Protein AF-A0AAV6KAS0-F1 (afdb_monomer)

Solvent-accessible surface area (backbone atoms only — not comparable to full-atom values): 7104 Å² total; per-residue (Å²): 132,76,44,41,46,82,80,74,47,65,52,85,56,58,92,61,38,32,58,81,85,60,94,90,60,89,50,58,36,58,52,71,58,77,39,61,82,63,63,74,45,60,88,82,52,76,79,79,73,79,79,74,78,82,70,83,77,73,86,49,77,93,64,51,54,45,53,79,81,54,74,19,65,51,30,47,66,42,71,76,47,71,86,36,52,31,27,51,46,40,93,78,32,40,29,50,94,74,36,52,71,31,37,16,43,43,76,79,34,58,65,81,130

Nearest PDB structures (foldseek):
  1dx5-assembly2_J  TM=6.677E-01  e=2.786E-01  Homo sapiens
  3gis-assembly2_Y  TM=6.491E-01  e=1.018E+00  Homo sapiens
  8ivd-assembly1_A  TM=5.836E-01  e=1.158E+00  Homo sapiens
  8cn9-assembly1_D  TM=6.091E-01  e=2.869E+00  Homo sapiens

Structure (mmCIF, N/CA/C/O backbone):
data_AF-A0AAV6KAS0-F1
#
_entry.id   AF-A0AAV6KAS0-F1
#
loop_
_atom_site.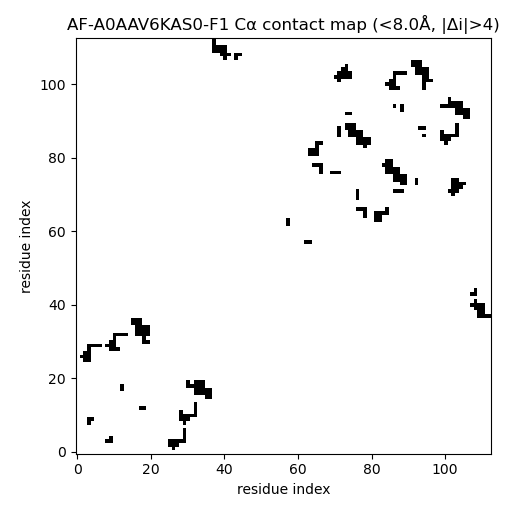group_PDB
_atom_site.id
_atom_site.type_symbol
_atom_site.label_atom_id
_atom_site.label_alt_id
_atom_site.label_comp_id
_atom_site.label_asym_id
_atom_site.label_entity_id
_atom_site.label_seq_id
_atom_site.pdbx_PDB_ins_code
_atom_site.Cartn_x
_atom_site.Cartn_y
_atom_site.Cartn_z
_atom_site.occupancy
_atom_site.B_iso_o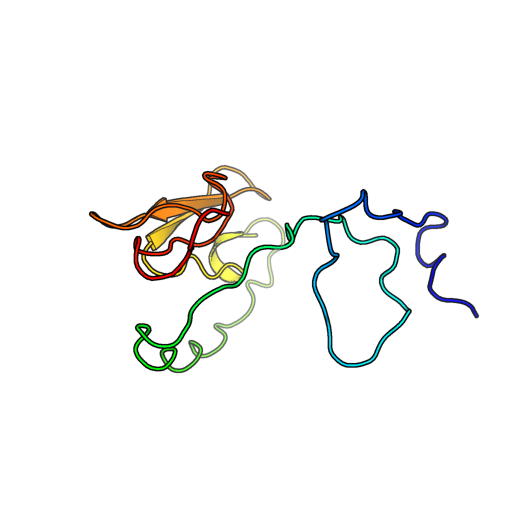r_equiv
_atom_site.auth_seq_id
_atom_site.auth_comp_id
_atom_site.auth_asym_id
_atom_site.auth_atom_id
_atom_site.pdbx_PDB_model_num
ATOM 1 N N . MET A 1 1 ? 11.703 9.262 -28.347 1.00 41.38 1 MET A N 1
ATOM 2 C CA . MET A 1 1 ? 11.960 7.909 -27.821 1.00 41.38 1 MET A CA 1
ATOM 3 C C . MET A 1 1 ? 10.718 7.544 -27.036 1.00 41.38 1 MET A C 1
ATOM 5 O O . MET A 1 1 ? 10.441 8.231 -26.065 1.00 41.38 1 MET A O 1
ATOM 9 N N . ASP A 1 2 ? 9.927 6.596 -27.539 1.00 45.78 2 ASP A N 1
ATOM 10 C CA . ASP A 1 2 ? 8.672 6.154 -26.922 1.00 45.78 2 ASP A CA 1
ATOM 11 C C . ASP A 1 2 ? 8.956 5.371 -25.635 1.00 45.78 2 ASP A C 1
ATOM 13 O O . ASP A 1 2 ? 9.606 4.324 -25.646 1.00 45.78 2 ASP A O 1
ATOM 17 N N . SER A 1 3 ? 8.495 5.907 -24.507 1.00 52.34 3 SER A N 1
ATOM 18 C CA . SER A 1 3 ? 8.837 5.431 -23.160 1.00 52.34 3 SER A CA 1
ATOM 19 C C . SER A 1 3 ? 8.077 4.174 -22.720 1.00 52.34 3 SER A C 1
ATOM 21 O O . SER A 1 3 ? 8.382 3.633 -21.660 1.00 52.34 3 SER A O 1
ATOM 23 N N . GLY A 1 4 ? 7.156 3.643 -23.537 1.00 49.75 4 GLY A N 1
ATOM 24 C CA . GLY A 1 4 ? 6.550 2.319 -23.311 1.00 49.75 4 GLY A CA 1
ATOM 25 C C . GLY A 1 4 ? 7.582 1.178 -23.303 1.00 49.75 4 GLY A C 1
ATOM 26 O O . GLY A 1 4 ? 7.310 0.085 -22.823 1.00 49.75 4 GLY A O 1
ATOM 27 N N . SER A 1 5 ? 8.803 1.457 -23.774 1.00 53.16 5 SER A N 1
ATOM 28 C CA . SER A 1 5 ? 9.916 0.518 -23.890 1.00 53.16 5 SER A CA 1
ATOM 29 C C . SER A 1 5 ? 11.118 0.886 -23.003 1.00 53.16 5 SER A C 1
ATOM 31 O O . SER A 1 5 ? 12.247 0.535 -23.351 1.00 53.16 5 SER A O 1
ATOM 33 N N . LEU A 1 6 ? 10.940 1.554 -21.851 1.00 60.06 6 LEU A N 1
ATOM 34 C CA . LEU A 1 6 ? 12.081 1.774 -20.937 1.00 60.06 6 LEU A CA 1
ATOM 35 C C . LEU A 1 6 ? 12.742 0.439 -20.520 1.00 60.06 6 LEU A C 1
ATOM 37 O O . LEU A 1 6 ? 13.954 0.373 -20.335 1.00 60.06 6 LEU A O 1
ATOM 41 N N . PHE A 1 7 ? 11.943 -0.634 -20.461 1.00 66.12 7 PHE A N 1
ATOM 42 C CA . PHE A 1 7 ? 12.384 -2.004 -20.176 1.00 66.12 7 PHE A CA 1
ATOM 43 C C . PHE A 1 7 ? 12.104 -3.003 -21.314 1.00 66.12 7 PHE A C 1
ATOM 45 O O . PHE A 1 7 ? 12.270 -4.205 -21.126 1.00 66.12 7 PHE A O 1
ATOM 52 N N . GLY A 1 8 ? 11.679 -2.533 -22.494 1.00 76.31 8 GLY A N 1
ATOM 53 C CA . GLY A 1 8 ? 11.375 -3.398 -23.645 1.00 76.31 8 GLY A CA 1
ATOM 54 C C . GLY A 1 8 ? 10.069 -4.197 -23.549 1.00 76.31 8 GLY A C 1
ATOM 55 O O . GLY A 1 8 ? 9.840 -5.069 -24.383 1.00 76.31 8 GLY A O 1
ATOM 56 N N . PHE A 1 9 ? 9.222 -3.920 -22.555 1.00 78.69 9 PHE A N 1
ATOM 57 C CA . PHE A 1 9 ? 7.902 -4.528 -22.403 1.00 78.69 9 PHE A CA 1
ATOM 58 C C . PHE A 1 9 ? 6.894 -3.520 -21.843 1.00 78.69 9 PHE A C 1
ATOM 60 O O . PHE A 1 9 ? 7.260 -2.627 -21.076 1.00 78.69 9 PHE A O 1
ATOM 67 N N . SER A 1 10 ? 5.623 -3.723 -22.180 1.00 81.81 10 SER A N 1
ATOM 68 C CA . SER A 1 10 ? 4.471 -3.046 -21.590 1.00 81.81 10 SER A CA 1
ATOM 69 C C . SER A 1 10 ? 3.508 -4.081 -20.995 1.00 81.81 10 SER A C 1
ATOM 71 O O . SER A 1 10 ? 3.533 -5.258 -21.359 1.00 81.81 10 SER A O 1
ATOM 73 N N . CYS A 1 11 ? 2.679 -3.671 -20.036 1.00 82.69 11 CYS A N 1
ATOM 74 C CA . CYS A 1 11 ? 1.576 -4.475 -19.518 1.00 82.69 11 CYS A CA 1
ATOM 75 C C . CYS A 1 11 ? 0.242 -3.844 -19.925 1.00 82.69 11 CYS A C 1
ATOM 77 O O . CYS A 1 11 ? -0.031 -2.678 -19.616 1.00 82.69 11 CYS A O 1
ATOM 79 N N . GLU A 1 12 ? -0.603 -4.639 -20.570 1.00 86.88 12 GLU A N 1
ATOM 80 C CA . GLU A 1 12 ? -1.985 -4.290 -20.886 1.00 86.88 12 GLU A CA 1
ATOM 81 C C . GLU A 1 12 ? -2.883 -4.639 -19.690 1.00 86.88 12 GLU A C 1
ATOM 83 O O . GLU A 1 12 ? -2.709 -5.684 -19.064 1.00 86.88 12 GLU A O 1
ATOM 88 N N . CYS A 1 13 ? -3.808 -3.746 -19.325 1.00 85.44 13 CYS A N 1
ATOM 89 C CA . CYS A 1 13 ? -4.710 -3.993 -18.200 1.00 85.44 13 CYS A CA 1
ATOM 90 C C . CYS A 1 13 ? -5.941 -4.777 -18.648 1.00 85.44 13 CYS A C 1
ATOM 92 O O . CYS A 1 13 ? -6.633 -4.364 -19.580 1.00 85.44 13 CYS A O 1
ATOM 94 N N . ASP A 1 14 ? -6.255 -5.849 -17.920 1.00 86.56 14 ASP A N 1
ATOM 95 C CA . ASP A 1 14 ? -7.517 -6.569 -18.069 1.00 86.56 14 ASP A CA 1
ATOM 96 C C . ASP A 1 14 ? -8.718 -5.653 -17.806 1.00 86.56 14 ASP A C 1
ATOM 98 O O . ASP A 1 14 ? -8.642 -4.660 -17.072 1.00 86.56 14 ASP A O 1
ATOM 102 N N . ASN A 1 15 ? -9.869 -6.009 -18.382 1.00 85.62 15 ASN A N 1
ATOM 103 C CA . ASN A 1 15 ? -11.087 -5.227 -18.216 1.00 85.62 15 ASN A CA 1
ATOM 104 C C . ASN A 1 15 ? -11.438 -5.055 -16.727 1.00 85.62 15 ASN A C 1
ATOM 106 O O . ASN A 1 15 ? -11.506 -6.021 -15.968 1.00 85.62 15 ASN A O 1
ATOM 110 N N . GLY A 1 16 ? -11.686 -3.812 -16.318 1.00 80.94 16 GLY A N 1
ATOM 111 C CA . GLY A 1 16 ? -11.949 -3.472 -14.922 1.00 80.94 16 GLY A CA 1
ATOM 112 C C . GLY A 1 16 ? -10.699 -3.299 -14.052 1.00 80.94 16 GLY A C 1
ATOM 113 O O . GLY A 1 16 ? -10.858 -3.035 -12.864 1.00 80.94 16 GLY A O 1
ATOM 114 N N . TRP A 1 17 ? -9.487 -3.373 -14.607 1.00 83.31 17 TRP A N 1
ATOM 115 C CA . TRP A 1 17 ? -8.240 -3.039 -13.916 1.00 83.31 17 TRP A CA 1
ATOM 116 C C . TRP A 1 17 ? -7.583 -1.799 -14.514 1.00 83.31 17 TRP A C 1
ATOM 118 O O . TRP A 1 17 ? -7.701 -1.495 -15.699 1.00 83.31 17 TRP A O 1
ATOM 128 N N . LYS A 1 18 ? -6.888 -1.053 -13.663 1.00 79.25 18 LYS A N 1
ATOM 129 C CA . LYS A 1 18 ? -6.186 0.182 -13.992 1.00 79.25 18 LYS A CA 1
ATOM 130 C C . LYS A 1 18 ? -4.776 0.128 -13.416 1.00 79.25 18 LYS A C 1
ATOM 132 O O . LYS A 1 18 ? -4.509 -0.509 -12.393 1.00 79.25 18 LYS A O 1
ATOM 137 N N . ARG A 1 19 ? -3.868 0.827 -14.084 1.00 80.50 19 ARG A N 1
ATOM 138 C CA . ARG A 1 19 ? -2.520 1.113 -13.592 1.00 80.50 19 ARG A CA 1
ATOM 139 C C . ARG A 1 19 ? -2.562 2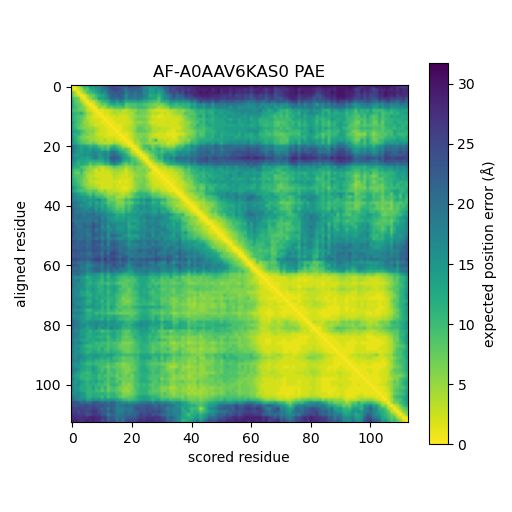.330 -12.664 1.00 80.50 19 ARG A C 1
ATOM 141 O O . ARG A 1 19 ? -3.450 3.169 -12.797 1.00 80.50 19 ARG A O 1
ATOM 148 N N . THR A 1 20 ? -1.621 2.421 -11.725 1.00 73.12 20 THR A N 1
ATOM 149 C CA . THR A 1 20 ? -1.477 3.582 -10.833 1.00 73.12 20 THR A CA 1
ATOM 150 C C . THR A 1 20 ? -1.337 4.874 -11.644 1.00 73.12 20 THR A C 1
ATOM 152 O O . THR A 1 20 ? -0.366 4.984 -12.397 1.00 73.12 20 THR A O 1
ATOM 155 N N . PRO A 1 21 ? -2.277 5.832 -11.528 1.00 64.31 21 PRO A N 1
ATOM 156 C CA . PRO A 1 21 ? -2.156 7.100 -12.226 1.00 64.31 21 PRO A CA 1
ATOM 157 C C . PRO A 1 21 ? -1.038 7.920 -11.578 1.00 64.31 21 PRO A C 1
ATOM 159 O O . PRO A 1 21 ? -1.053 8.155 -10.372 1.00 64.31 21 PRO A O 1
ATOM 162 N N . PHE A 1 22 ? -0.080 8.351 -12.390 1.00 58.72 22 PHE A N 1
ATOM 163 C CA . PHE A 1 22 ? 0.785 9.486 -12.086 1.00 58.72 22 PHE A CA 1
ATOM 164 C C . PHE A 1 22 ? 0.345 10.639 -12.982 1.00 58.72 22 PHE A C 1
ATOM 166 O O . PHE A 1 22 ? -0.115 10.396 -14.102 1.00 58.72 22 PHE A O 1
ATOM 173 N N . ASP A 1 23 ? 0.431 11.870 -12.480 1.00 49.75 23 ASP A N 1
ATOM 174 C CA . ASP A 1 23 ? 0.001 13.044 -13.232 1.00 49.75 23 ASP A CA 1
ATOM 175 C C . ASP A 1 23 ? 0.680 13.074 -14.609 1.00 49.75 23 ASP A C 1
ATOM 177 O O . ASP A 1 23 ? 1.894 13.201 -14.732 1.00 49.75 23 ASP A O 1
ATOM 181 N N . ASN A 1 24 ? -0.157 12.982 -15.643 1.00 50.75 24 ASN A N 1
ATOM 182 C CA . ASN A 1 24 ? 0.127 13.409 -17.006 1.00 50.75 24 ASN A CA 1
ATOM 183 C C . ASN A 1 24 ? 1.218 12.673 -17.809 1.00 50.75 24 ASN A C 1
ATOM 185 O O . ASN A 1 24 ? 1.806 13.301 -18.686 1.00 50.75 24 ASN A O 1
ATOM 189 N N . GLU A 1 25 ? 1.467 11.369 -17.617 1.00 53.62 25 GLU A N 1
ATOM 190 C CA . GLU A 1 25 ? 2.466 10.674 -18.453 1.00 53.62 25 GLU A CA 1
ATOM 191 C C . GLU 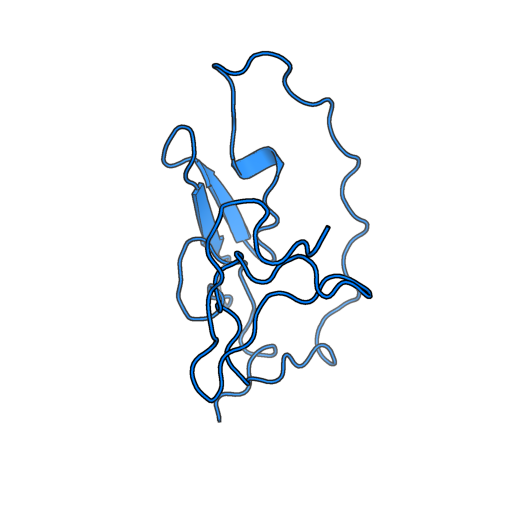A 1 25 ? 2.061 9.280 -18.967 1.00 53.62 25 GLU A C 1
ATOM 193 O O . GLU A 1 25 ? 1.929 8.311 -18.222 1.00 53.62 25 GLU A O 1
ATOM 198 N N . THR A 1 26 ? 1.994 9.163 -20.298 1.00 55.78 26 THR A N 1
ATOM 199 C CA . THR A 1 26 ? 1.906 7.933 -21.113 1.00 55.78 26 THR A CA 1
ATOM 200 C C . THR A 1 26 ? 3.162 7.044 -21.034 1.00 55.78 26 THR A C 1
ATOM 202 O O . THR A 1 26 ? 3.334 6.131 -21.831 1.00 55.78 26 THR A O 1
ATOM 205 N N . ASN A 1 27 ? 4.076 7.303 -20.093 1.00 63.53 27 ASN A N 1
ATOM 206 C CA . ASN A 1 27 ? 5.433 6.748 -20.083 1.00 63.53 27 ASN A CA 1
ATOM 207 C C . ASN A 1 27 ? 5.635 5.551 -19.135 1.00 63.53 27 ASN A C 1
ATOM 209 O O . ASN A 1 27 ? 6.745 5.036 -19.025 1.00 63.53 27 ASN A O 1
ATOM 213 N N . PHE A 1 28 ? 4.586 5.095 -18.444 1.00 73.44 28 PHE A N 1
ATOM 214 C CA . PHE A 1 28 ? 4.685 4.072 -17.393 1.00 73.44 28 PHE A CA 1
ATOM 215 C C . PHE A 1 28 ? 3.941 2.775 -17.716 1.00 73.44 28 PHE A C 1
ATOM 217 O O . PHE A 1 28 ? 3.560 2.024 -16.817 1.00 73.44 28 PHE A O 1
ATOM 224 N N . GLU A 1 29 ? 3.763 2.473 -19.002 1.00 79.56 29 GLU A N 1
ATOM 225 C CA . GLU A 1 29 ? 3.076 1.267 -19.478 1.00 79.56 29 GLU A CA 1
ATOM 226 C C . GLU A 1 29 ? 3.740 -0.049 -19.048 1.00 79.56 29 GLU A C 1
ATOM 228 O O . GLU A 1 29 ? 3.176 -1.102 -19.288 1.00 79.56 29 GLU A O 1
ATOM 233 N N . PHE A 1 30 ? 4.893 -0.037 -18.380 1.00 80.81 30 PHE A N 1
ATOM 234 C CA . PHE A 1 30 ? 5.527 -1.228 -17.803 1.00 80.81 30 PHE A CA 1
ATOM 235 C C . PHE A 1 30 ? 5.073 -1.548 -16.361 1.00 80.81 30 PHE A C 1
ATOM 237 O O . PHE A 1 30 ? 5.372 -2.628 -15.857 1.00 80.81 30 PHE A O 1
ATOM 244 N N . LEU A 1 31 ? 4.388 -0.635 -15.651 1.00 81.31 31 LEU A N 1
ATOM 245 C CA . LEU A 1 31 ? 3.958 -0.878 -14.255 1.00 81.31 31 LEU A CA 1
ATOM 246 C C . LEU A 1 31 ? 2.855 -1.954 -14.185 1.00 81.31 31 LEU A C 1
ATOM 248 O O . LEU A 1 31 ? 2.151 -2.135 -15.152 1.00 81.31 31 LEU A O 1
ATOM 252 N N . PRO A 1 32 ? 2.594 -2.670 -13.094 1.00 82.94 32 PRO A N 1
ATOM 253 C CA . PRO A 1 32 ? 1.486 -3.632 -13.073 1.00 82.94 32 PRO A CA 1
ATOM 254 C C . PRO A 1 32 ? 0.096 -2.956 -12.979 1.00 82.94 32 PRO A C 1
ATOM 256 O O . PRO A 1 32 ? -0.052 -1.861 -12.430 1.00 82.94 32 PRO A O 1
ATOM 259 N N . CYS A 1 33 ? -0.947 -3.628 -13.477 1.00 84.50 33 CYS A N 1
ATOM 260 C CA . CYS A 1 33 ? -2.347 -3.196 -13.366 1.00 84.50 33 CYS A CA 1
ATOM 261 C C . CYS A 1 33 ? -2.966 -3.718 -12.064 1.00 84.50 33 CYS A C 1
ATOM 263 O O . CYS A 1 33 ? -3.473 -4.833 -12.012 1.00 84.50 33 CYS A O 1
ATOM 265 N N . ILE A 1 34 ? -2.885 -2.924 -10.996 1.00 79.31 34 ILE A N 1
ATOM 266 C CA . ILE A 1 34 ? -3.230 -3.357 -9.628 1.00 79.31 34 ILE A CA 1
ATOM 267 C C . ILE A 1 34 ? -4.428 -2.623 -9.017 1.00 79.31 34 ILE A C 1
ATOM 269 O O . ILE A 1 34 ? -4.807 -2.912 -7.884 1.00 79.31 34 ILE A O 1
ATOM 273 N N . ILE A 1 35 ? -5.024 -1.666 -9.735 1.00 77.38 35 ILE A N 1
ATOM 274 C CA . ILE A 1 35 ? -6.174 -0.898 -9.250 1.00 77.38 35 ILE A CA 1
ATOM 275 C C . ILE A 1 35 ? -7.446 -1.467 -9.884 1.00 77.38 35 ILE A C 1
ATOM 277 O O . ILE A 1 35 ? -7.670 -1.234 -11.071 1.00 77.38 35 ILE A O 1
ATOM 281 N N . PRO A 1 36 ? -8.309 -2.183 -9.148 1.00 74.88 36 PRO A N 1
ATOM 282 C CA . PRO A 1 36 ? -9.597 -2.590 -9.687 1.00 74.88 36 PRO A CA 1
ATOM 283 C C . PRO A 1 36 ? -10.503 -1.368 -9.867 1.00 74.88 36 PRO A C 1
ATOM 285 O O . PRO A 1 36 ? -10.305 -0.319 -9.250 1.00 74.88 36 PRO A O 1
ATOM 288 N N . ASN A 1 37 ? -11.533 -1.492 -10.698 1.00 71.88 37 ASN A N 1
ATOM 289 C CA . ASN A 1 37 ? -12.505 -0.437 -10.974 1.00 71.88 37 ASN A CA 1
ATOM 290 C C . ASN A 1 37 ? -13.503 -0.270 -9.810 1.00 71.88 37 ASN A C 1
ATOM 292 O O . ASN A 1 37 ? -14.712 -0.392 -9.984 1.00 71.88 37 ASN A O 1
ATOM 296 N N . CYS A 1 38 ? -12.981 -0.024 -8.609 1.00 66.00 38 CYS A N 1
ATOM 297 C CA . CYS A 1 38 ? -13.734 0.339 -7.418 1.00 66.00 38 CYS A CA 1
ATOM 298 C C . CYS A 1 38 ? -13.607 1.842 -7.149 1.00 66.00 38 CYS A C 1
ATOM 300 O O . CYS A 1 38 ? -12.581 2.461 -7.443 1.00 66.00 38 CYS A O 1
ATOM 302 N N . SER A 1 39 ? -14.633 2.434 -6.544 1.00 62.81 39 SER A N 1
ATOM 303 C CA . SER A 1 39 ? -14.576 3.815 -6.067 1.00 62.81 39 SER A CA 1
ATOM 304 C C . SER A 1 39 ? -14.130 3.840 -4.608 1.00 62.81 39 SER A C 1
ATOM 306 O O . SER A 1 39 ? -14.782 3.257 -3.741 1.00 62.81 39 SER A O 1
ATOM 308 N N . LEU A 1 40 ? -13.026 4.536 -4.334 1.00 65.56 40 LEU A N 1
ATOM 309 C CA . LEU A 1 40 ? -12.639 4.873 -2.969 1.00 65.56 40 LEU A CA 1
ATOM 310 C C . LEU A 1 40 ? -13.478 6.067 -2.518 1.00 65.56 40 LEU A C 1
ATOM 312 O O . LEU A 1 40 ? -13.413 7.147 -3.109 1.00 65.56 40 LEU A O 1
ATOM 316 N N . ASN A 1 41 ? -14.302 5.859 -1.494 1.00 63.03 41 ASN A N 1
ATOM 317 C CA . ASN A 1 41 ? -15.093 6.931 -0.911 1.00 63.03 41 ASN A CA 1
ATOM 318 C C . ASN A 1 41 ? -14.276 7.608 0.196 1.00 63.03 41 ASN A C 1
ATOM 320 O O . ASN A 1 41 ? -14.116 7.071 1.291 1.00 63.03 41 ASN A O 1
ATOM 324 N N . TYR A 1 42 ? -13.759 8.798 -0.106 1.00 65.69 42 TYR A N 1
ATOM 325 C CA . TYR A 1 42 ? -13.003 9.611 0.846 1.00 65.69 42 TYR A CA 1
ATOM 326 C C . TYR A 1 42 ? -13.893 10.523 1.705 1.00 65.69 42 TYR A C 1
ATOM 328 O O . TYR A 1 42 ? -13.383 11.193 2.595 1.00 65.69 42 TYR A O 1
ATOM 336 N N . SER A 1 43 ? -15.213 10.559 1.487 1.00 65.25 43 SER A N 1
ATOM 337 C CA . SER A 1 43 ? -16.137 11.478 2.175 1.00 65.25 43 SER A CA 1
ATOM 338 C C . SER A 1 43 ? -16.245 11.238 3.680 1.00 65.25 43 SER A C 1
ATOM 340 O O . SER A 1 43 ? -16.653 12.131 4.413 1.00 65.25 43 SER A O 1
ATOM 342 N N . CYS A 1 44 ? -15.889 10.043 4.143 1.00 64.81 44 CYS A N 1
ATOM 343 C CA . CYS A 1 44 ? -15.831 9.711 5.563 1.00 64.81 44 CYS A CA 1
ATOM 344 C C . CYS A 1 44 ? -14.404 9.585 6.102 1.00 64.81 44 CYS A C 1
ATOM 346 O O . CYS A 1 44 ? -14.213 9.124 7.227 1.00 64.81 44 CYS A O 1
ATOM 348 N N . MET A 1 45 ? -13.402 9.985 5.314 1.00 63.41 45 MET A N 1
ATOM 349 C CA . MET A 1 45 ? -12.034 10.089 5.793 1.00 63.41 45 MET A CA 1
ATOM 350 C C . MET A 1 45 ? -11.807 11.476 6.392 1.00 63.41 45 MET A C 1
ATOM 352 O O . MET A 1 45 ? -12.115 12.478 5.742 1.00 63.41 45 MET A O 1
ATOM 356 N N . PRO A 1 46 ? -11.222 11.567 7.598 1.00 65.50 46 PRO A N 1
ATOM 357 C CA . PRO A 1 46 ? -10.594 12.812 8.001 1.00 65.50 46 PRO A CA 1
ATOM 358 C C . PRO A 1 46 ? -9.515 13.179 6.973 1.00 65.50 46 PRO A C 1
ATOM 360 O O . PRO A 1 46 ? -8.978 12.312 6.276 1.00 65.50 46 PRO A O 1
ATOM 363 N N . ALA A 1 47 ? -9.209 14.472 6.866 1.00 67.31 47 ALA A N 1
ATOM 364 C CA . ALA A 1 47 ? -8.130 14.934 6.002 1.00 67.31 47 ALA A CA 1
ATOM 365 C C . ALA A 1 47 ? -6.854 14.124 6.276 1.00 67.31 47 ALA A C 1
ATOM 367 O O . ALA A 1 47 ? -6.555 13.808 7.433 1.00 67.31 47 ALA A O 1
ATOM 368 N N . ALA A 1 48 ? -6.129 13.775 5.209 1.00 65.12 48 ALA A N 1
ATOM 369 C CA . ALA A 1 48 ? -4.878 13.044 5.340 1.00 65.12 48 ALA A CA 1
ATOM 370 C C . ALA A 1 48 ? -3.966 13.780 6.339 1.00 65.12 48 ALA A C 1
ATOM 372 O O . ALA A 1 48 ? -3.863 15.012 6.263 1.00 65.12 48 ALA A O 1
ATOM 373 N N . PRO A 1 49 ? -3.317 13.064 7.275 1.00 64.06 49 PRO A N 1
ATOM 374 C CA . PRO A 1 49 ? -2.312 13.679 8.122 1.00 64.06 49 PRO A CA 1
ATOM 375 C C . PRO A 1 49 ? -1.252 14.354 7.241 1.00 64.06 49 PRO A C 1
ATOM 377 O O . PRO A 1 49 ? -0.996 13.874 6.130 1.00 64.06 49 PRO A O 1
ATOM 380 N N . PRO A 1 50 ? -0.607 15.433 7.716 1.00 68.31 50 PRO A N 1
ATOM 381 C CA . PRO A 1 50 ? 0.557 15.978 7.037 1.00 68.31 50 PRO A CA 1
ATOM 382 C C . PRO A 1 50 ? 1.544 14.849 6.743 1.00 68.31 50 PRO A C 1
ATOM 384 O O . PRO A 1 50 ? 1.816 14.026 7.622 1.00 68.31 50 PRO A O 1
ATOM 387 N N . ALA A 1 51 ? 2.053 14.798 5.510 1.00 64.31 51 ALA A N 1
ATOM 388 C CA . ALA A 1 51 ? 3.073 13.824 5.155 1.00 64.31 51 ALA A CA 1
ATOM 389 C C . ALA A 1 51 ? 4.224 13.928 6.174 1.00 64.31 51 ALA A C 1
ATOM 391 O O . ALA A 1 51 ? 4.651 15.049 6.481 1.00 64.31 51 ALA A O 1
ATOM 392 N N . PRO A 1 52 ? 4.712 12.802 6.727 1.00 62.25 52 PRO A N 1
ATOM 393 C CA . PRO A 1 52 ? 5.863 12.830 7.612 1.00 62.25 52 PRO A CA 1
ATOM 394 C C . PRO A 1 52 ? 7.024 13.542 6.922 1.00 62.25 52 PRO A C 1
ATOM 396 O O . PRO A 1 52 ? 7.218 13.394 5.712 1.00 62.25 52 PRO A O 1
ATOM 399 N N . ALA A 1 53 ? 7.809 14.303 7.686 1.00 66.38 53 ALA A N 1
ATOM 400 C CA . ALA A 1 53 ? 9.067 14.815 7.167 1.00 66.38 53 ALA A CA 1
ATOM 401 C C . ALA A 1 53 ? 9.883 13.624 6.655 1.00 66.38 53 ALA A C 1
ATOM 403 O O . ALA A 1 53 ? 10.051 12.637 7.377 1.00 66.38 53 ALA A O 1
ATOM 404 N N . MET A 1 54 ? 10.354 13.707 5.409 1.00 61.75 54 MET A N 1
ATOM 405 C CA . MET A 1 54 ? 11.236 12.685 4.862 1.00 61.75 54 MET A CA 1
ATOM 406 C C . MET A 1 54 ? 12.433 12.578 5.802 1.00 61.75 54 MET A C 1
ATOM 408 O O . MET A 1 54 ? 13.169 13.549 5.991 1.00 61.75 54 MET A O 1
ATOM 412 N N . ALA A 1 55 ? 12.591 11.419 6.436 1.00 64.25 55 ALA A N 1
ATOM 413 C CA . ALA A 1 55 ? 13.784 11.148 7.213 1.00 64.25 55 ALA A CA 1
ATOM 414 C C . ALA A 1 55 ? 15.016 11.203 6.278 1.00 64.25 55 ALA A C 1
ATOM 416 O O . ALA A 1 55 ? 14.889 11.278 5.055 1.00 64.25 55 ALA A O 1
ATOM 417 N N . PRO A 1 56 ? 16.244 11.250 6.800 1.00 66.75 56 PRO A N 1
ATOM 418 C CA . PRO A 1 56 ? 17.415 11.085 5.955 1.00 66.75 56 PRO A CA 1
ATOM 419 C C . PRO A 1 56 ? 17.402 9.671 5.368 1.00 66.75 56 PRO A C 1
ATOM 421 O O . PRO A 1 56 ? 17.265 8.697 6.112 1.00 66.75 56 PRO A O 1
ATOM 424 N N . MET A 1 57 ? 17.562 9.549 4.048 1.00 65.00 57 MET A N 1
ATOM 425 C CA . MET A 1 57 ? 17.683 8.242 3.407 1.00 65.00 57 MET A CA 1
ATOM 426 C C . MET A 1 57 ? 18.871 7.490 4.027 1.00 65.00 57 MET A C 1
ATOM 428 O O . MET A 1 57 ? 19.980 8.037 4.064 1.00 65.00 57 MET A O 1
ATOM 432 N N . PRO A 1 58 ? 18.693 6.240 4.488 1.00 63.62 58 PRO A N 1
ATOM 433 C CA . PRO A 1 58 ? 19.822 5.433 4.917 1.00 63.62 58 PRO A CA 1
ATOM 434 C C . PRO A 1 58 ? 20.731 5.173 3.707 1.00 63.62 58 PRO A C 1
ATOM 436 O O . PRO A 1 58 ? 20.382 4.430 2.796 1.00 63.62 58 PRO A O 1
ATOM 439 N N . LEU A 1 59 ? 21.910 5.803 3.698 1.00 65.06 59 LEU A N 1
ATOM 440 C CA . LEU A 1 59 ? 22.903 5.718 2.614 1.00 65.06 59 LEU A CA 1
ATOM 441 C C . LEU A 1 59 ? 23.552 4.330 2.474 1.00 65.06 59 LEU A C 1
ATOM 443 O O . LEU A 1 59 ? 24.231 4.069 1.485 1.00 65.06 59 LEU A O 1
ATOM 447 N N . ASN A 1 60 ? 23.352 3.435 3.447 1.00 70.50 60 ASN A N 1
ATOM 448 C CA . ASN A 1 60 ? 23.883 2.077 3.408 1.00 70.50 60 ASN A CA 1
ATOM 449 C C . ASN A 1 60 ? 22.861 1.120 2.766 1.00 70.50 60 ASN A C 1
ATOM 451 O O . ASN A 1 60 ? 21.844 0.829 3.400 1.00 70.50 60 ASN A O 1
ATOM 455 N N . PRO A 1 61 ? 23.123 0.568 1.565 1.00 64.38 61 PRO A N 1
ATOM 456 C CA . PRO A 1 61 ? 22.184 -0.318 0.867 1.00 64.38 61 PRO A CA 1
ATOM 457 C C . PRO A 1 61 ? 21.904 -1.622 1.630 1.00 64.38 61 PRO A C 1
ATOM 459 O O . PRO A 1 61 ? 20.810 -2.171 1.527 1.00 64.38 61 PRO A O 1
ATOM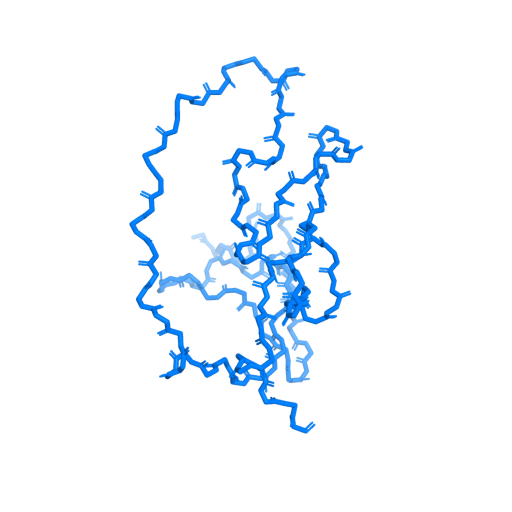 462 N N . SER A 1 62 ? 22.844 -2.081 2.465 1.00 69.12 62 SER A N 1
ATOM 463 C CA . SER A 1 62 ? 2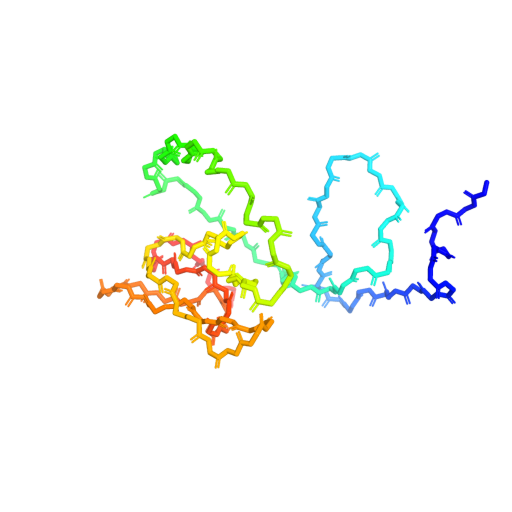2.646 -3.217 3.381 1.00 69.12 62 SER A CA 1
ATOM 464 C C . SER A 1 62 ? 21.584 -2.959 4.458 1.00 69.12 62 SER A C 1
ATOM 466 O O . SER A 1 62 ? 21.077 -3.902 5.062 1.00 69.12 62 SER A O 1
ATOM 468 N N . ASN A 1 63 ? 21.218 -1.695 4.685 1.00 70.12 63 AS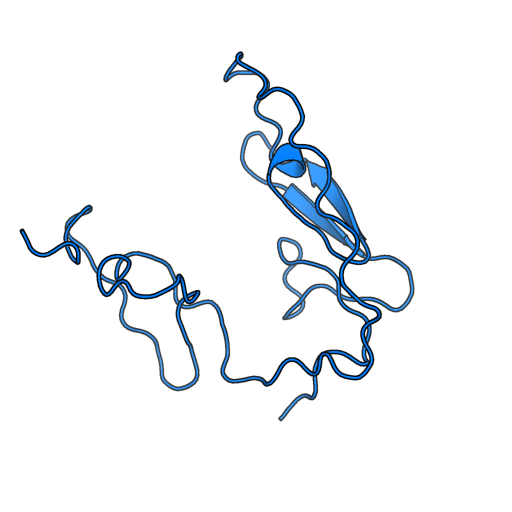N A N 1
ATOM 469 C CA . ASN A 1 63 ? 20.261 -1.264 5.701 1.00 70.12 63 ASN A CA 1
ATOM 470 C C . ASN A 1 63 ? 18.936 -0.830 5.067 1.00 70.12 63 ASN A C 1
ATOM 472 O O . ASN A 1 63 ? 18.193 -0.057 5.671 1.00 70.12 63 ASN A O 1
ATOM 476 N N . PHE A 1 64 ? 18.636 -1.309 3.855 1.00 77.06 64 PHE A N 1
ATOM 477 C CA . PHE A 1 64 ? 17.360 -1.018 3.225 1.00 77.06 64 PHE A CA 1
ATOM 478 C C . PHE A 1 64 ? 16.226 -1.543 4.110 1.00 77.06 64 PHE A C 1
ATOM 480 O O . PHE A 1 64 ? 16.121 -2.745 4.380 1.00 77.06 64 PHE A O 1
ATOM 487 N N . ASP A 1 65 ? 15.402 -0.623 4.598 1.00 83.25 65 ASP A N 1
ATOM 488 C CA . ASP A 1 65 ? 14.167 -0.920 5.302 1.00 83.25 65 ASP A CA 1
ATOM 489 C C . ASP A 1 65 ? 12.994 -0.505 4.404 1.00 83.25 65 ASP A C 1
ATOM 491 O O . ASP A 1 65 ? 12.813 0.691 4.161 1.00 83.25 65 ASP A O 1
ATOM 495 N N . PRO A 1 66 ? 12.200 -1.460 3.886 1.00 85.38 66 PRO A N 1
ATOM 496 C CA . PRO A 1 66 ? 11.044 -1.133 3.062 1.00 85.38 66 PRO A CA 1
ATOM 497 C C . PRO A 1 66 ? 10.024 -0.261 3.806 1.00 85.38 66 PRO A C 1
ATOM 499 O O . PRO A 1 66 ? 9.337 0.528 3.165 1.00 85.38 66 PRO A O 1
ATOM 502 N N . CYS A 1 67 ? 9.959 -0.326 5.140 1.00 87.38 67 CYS A N 1
ATOM 503 C CA . CYS A 1 67 ? 9.019 0.473 5.925 1.00 87.38 67 CYS A CA 1
ATOM 504 C C . CYS A 1 67 ? 9.307 1.972 5.916 1.00 87.38 67 CYS A C 1
ATOM 506 O O . CYS A 1 67 ? 8.436 2.762 6.266 1.00 87.38 67 CYS A O 1
ATOM 508 N N . TYR A 1 68 ? 10.493 2.377 5.469 1.00 83.31 68 TYR A N 1
ATOM 509 C CA . TYR A 1 68 ? 10.817 3.783 5.286 1.00 83.31 68 TYR A CA 1
ATOM 510 C C . TYR A 1 68 ? 10.007 4.427 4.141 1.00 83.31 68 TYR A C 1
ATOM 512 O O . TYR A 1 68 ? 9.659 5.602 4.215 1.00 83.31 68 TYR A O 1
ATOM 520 N N . TRP A 1 69 ? 9.709 3.675 3.076 1.00 77.06 69 TRP A N 1
ATOM 521 C CA . TRP A 1 69 ? 9.103 4.206 1.841 1.00 77.06 69 TRP A CA 1
ATOM 522 C C . TRP A 1 69 ? 7.615 3.886 1.701 1.00 77.06 69 TRP A C 1
ATOM 524 O O . TRP A 1 69 ? 6.996 4.232 0.696 1.00 77.06 69 TRP A O 1
ATOM 534 N N . ILE A 1 70 ? 7.043 3.191 2.680 1.00 83.94 70 ILE A N 1
ATOM 535 C CA . ILE A 1 70 ? 5.691 2.655 2.598 1.00 83.94 70 ILE A CA 1
ATOM 536 C C . ILE A 1 70 ? 4.788 3.372 3.586 1.00 83.94 70 ILE A C 1
ATOM 538 O O . ILE A 1 70 ? 5.079 3.476 4.774 1.00 83.94 70 ILE A O 1
ATOM 542 N N . TYR A 1 71 ? 3.634 3.799 3.088 1.00 86.00 71 TYR A N 1
ATOM 543 C CA . TYR A 1 71 ? 2.544 4.293 3.910 1.00 86.00 71 TYR A CA 1
ATOM 544 C C . TYR A 1 71 ? 1.511 3.184 4.129 1.00 86.00 71 TYR A C 1
ATOM 546 O O . TYR A 1 71 ? 0.835 2.780 3.188 1.00 86.00 71 TYR A O 1
ATOM 554 N N . CYS A 1 72 ? 1.364 2.707 5.368 1.00 89.81 72 CYS A N 1
ATOM 555 C CA . CYS A 1 72 ? 0.422 1.631 5.702 1.00 89.81 72 CYS A CA 1
ATOM 556 C C . CYS A 1 72 ? -0.995 2.099 6.067 1.00 89.81 72 CYS A C 1
ATOM 558 O O . CYS A 1 72 ? -1.842 1.258 6.357 1.00 89.81 72 CYS A O 1
ATOM 560 N N . GLY A 1 73 ? -1.299 3.399 6.013 1.00 87.50 73 GLY A N 1
ATOM 561 C CA . GLY A 1 73 ? -2.630 3.894 6.377 1.00 87.50 73 GLY A CA 1
ATOM 562 C C . GLY A 1 73 ? -2.932 3.709 7.865 1.00 87.50 73 GLY A C 1
ATOM 563 O O . GLY A 1 73 ? -2.125 4.088 8.711 1.00 87.50 73 GLY A O 1
ATOM 564 N N . GLU A 1 74 ? -4.093 3.126 8.173 1.00 88.94 74 GLU A N 1
ATOM 565 C CA . GLU A 1 74 ? -4.529 2.751 9.535 1.00 88.94 74 GLU A CA 1
ATOM 566 C C . GLU A 1 74 ? -3.856 1.441 9.987 1.00 88.94 74 GLU A C 1
ATOM 568 O O . GLU A 1 74 ? -4.509 0.439 10.278 1.00 88.94 74 GLU A O 1
ATOM 573 N N . GLY A 1 75 ? -2.528 1.404 9.929 1.00 91.94 75 GLY A N 1
ATOM 574 C CA . GLY A 1 75 ? -1.759 0.217 10.266 1.00 91.94 75 GLY A CA 1
ATOM 575 C C . GLY A 1 75 ? -0.266 0.487 10.364 1.00 91.94 75 GLY A C 1
ATOM 576 O O . GLY A 1 75 ? 0.239 1.534 9.954 1.00 91.94 75 GLY A O 1
ATOM 577 N N . THR A 1 76 ? 0.454 -0.497 10.889 1.00 94.25 76 THR A N 1
ATOM 578 C CA . THR A 1 76 ? 1.895 -0.415 11.136 1.00 94.25 76 THR A CA 1
ATOM 579 C C . THR A 1 76 ? 2.670 -1.250 10.122 1.00 94.25 76 THR A C 1
ATOM 581 O O . THR A 1 76 ? 2.334 -2.408 9.865 1.00 94.25 76 THR A O 1
ATOM 584 N N . CYS A 1 77 ? 3.733 -0.680 9.550 1.00 93.56 77 CYS A N 1
ATOM 585 C CA . CYS A 1 77 ? 4.617 -1.427 8.663 1.00 93.56 77 CYS A CA 1
ATOM 586 C C . CYS A 1 77 ? 5.501 -2.403 9.445 1.00 93.56 77 CYS A C 1
ATOM 588 O O . CYS A 1 77 ? 6.124 -2.039 10.440 1.00 93.56 77 CYS A O 1
ATOM 590 N N . THR A 1 78 ? 5.584 -3.635 8.954 1.00 94.06 78 THR A N 1
ATOM 591 C CA . THR A 1 78 ? 6.484 -4.679 9.444 1.00 94.06 78 THR A CA 1
ATOM 592 C C . THR A 1 78 ? 7.379 -5.140 8.303 1.00 94.06 78 THR A C 1
ATOM 594 O O . THR A 1 78 ? 6.896 -5.537 7.242 1.00 94.06 78 THR A O 1
ATOM 597 N N . LYS A 1 79 ? 8.695 -5.088 8.507 1.00 91.12 79 LYS A N 1
ATOM 598 C CA . LYS A 1 79 ? 9.678 -5.587 7.544 1.00 91.12 79 LYS A CA 1
ATOM 599 C C . LYS A 1 79 ? 9.718 -7.116 7.587 1.00 91.12 79 LYS A C 1
ATOM 601 O O . LYS A 1 79 ? 10.059 -7.690 8.616 1.00 91.12 79 LYS A O 1
ATOM 606 N N . ASN A 1 80 ? 9.456 -7.759 6.450 1.00 87.81 80 ASN A N 1
ATOM 607 C CA . ASN A 1 80 ? 9.514 -9.221 6.322 1.00 87.81 80 ASN A CA 1
ATOM 608 C C . ASN A 1 80 ? 10.849 -9.701 5.749 1.00 87.81 80 ASN A C 1
ATOM 610 O O . ASN A 1 80 ? 11.352 -10.754 6.129 1.00 87.81 80 ASN A O 1
ATOM 614 N N . SER A 1 81 ? 11.427 -8.944 4.815 1.00 83.94 81 SER A N 1
ATOM 615 C CA . SER A 1 81 ? 12.726 -9.245 4.207 1.00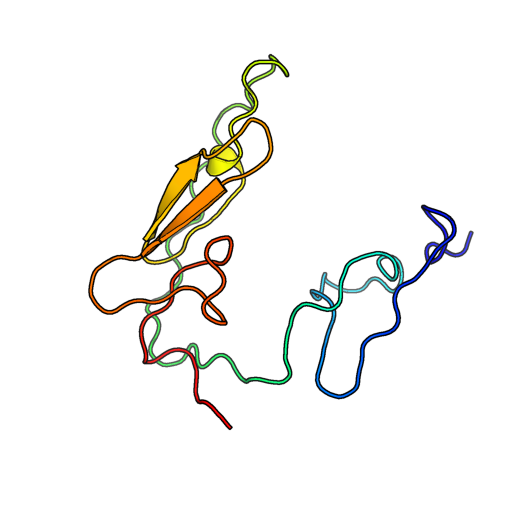 83.94 81 SER A CA 1
ATOM 616 C C . SER A 1 81 ? 13.429 -7.957 3.781 1.00 83.94 81 SER A C 1
ATOM 618 O O . SER A 1 81 ? 12.933 -6.858 4.031 1.00 83.94 81 SER A O 1
ATOM 620 N N . THR A 1 82 ? 14.587 -8.068 3.125 1.00 80.75 82 THR A N 1
ATOM 621 C CA . THR A 1 82 ? 15.317 -6.906 2.601 1.00 80.75 82 THR A CA 1
ATOM 622 C C . THR A 1 82 ? 14.450 -6.037 1.696 1.00 80.75 82 THR A C 1
ATOM 624 O O . THR A 1 82 ? 14.575 -4.830 1.769 1.00 80.75 82 THR A O 1
ATOM 627 N N . TYR A 1 83 ? 13.540 -6.607 0.902 1.00 81.19 83 TYR A N 1
ATOM 628 C CA . TYR A 1 83 ? 12.736 -5.846 -0.070 1.00 81.19 83 TYR A CA 1
ATOM 629 C C . TYR A 1 83 ? 11.225 -6.043 0.089 1.00 81.19 83 TYR A C 1
ATOM 631 O O . TYR A 1 83 ? 10.453 -5.591 -0.751 1.00 81.19 83 TYR A O 1
ATOM 639 N N . SER A 1 84 ? 10.790 -6.716 1.156 1.00 87.50 84 SER A N 1
ATOM 640 C CA . SER A 1 84 ? 9.378 -7.004 1.407 1.00 87.50 84 SER A CA 1
ATOM 641 C C . SER A 1 84 ? 8.956 -6.515 2.780 1.00 87.50 84 SER A C 1
ATOM 643 O O . SER A 1 84 ? 9.682 -6.653 3.766 1.00 87.50 84 SER A O 1
ATOM 645 N N . HIS A 1 85 ? 7.730 -6.024 2.847 1.00 92.81 85 HIS A N 1
ATOM 646 C CA . HIS A 1 85 ? 7.069 -5.585 4.065 1.00 92.81 85 HIS A CA 1
ATOM 647 C C . HIS A 1 85 ? 5.646 -6.140 4.108 1.00 92.81 85 HIS A C 1
ATOM 649 O O . HIS A 1 85 ? 5.174 -6.705 3.123 1.00 92.81 85 HIS A O 1
ATOM 655 N N . THR A 1 86 ? 4.968 -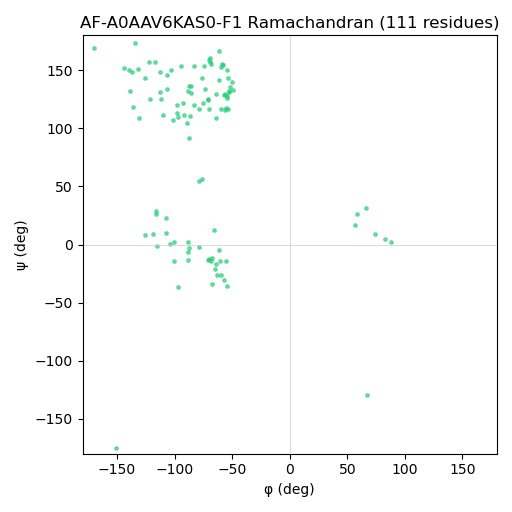5.939 5.228 1.00 95.62 86 THR A N 1
ATOM 656 C CA . THR A 1 86 ? 3.517 -6.063 5.372 1.00 95.62 86 THR A CA 1
ATOM 657 C C . THR A 1 86 ? 2.979 -4.907 6.192 1.00 95.62 86 THR A C 1
ATOM 659 O O . THR A 1 86 ? 3.653 -4.415 7.095 1.00 95.62 86 THR A O 1
ATOM 662 N N . CYS A 1 87 ? 1.752 -4.500 5.904 1.00 95.12 87 CYS A N 1
ATOM 663 C CA . CYS A 1 87 ? 1.006 -3.539 6.696 1.00 95.12 87 CYS A CA 1
ATOM 664 C C . CYS A 1 87 ? 0.076 -4.295 7.643 1.00 95.12 87 CYS A C 1
ATOM 666 O O . CYS A 1 87 ? -0.892 -4.918 7.206 1.00 95.12 87 CYS A O 1
ATOM 668 N N . GLN A 1 88 ? 0.383 -4.257 8.937 1.00 96.00 88 GLN A N 1
ATOM 669 C CA . GLN A 1 88 ? -0.447 -4.857 9.972 1.00 96.00 88 GLN A CA 1
ATOM 670 C C . GLN A 1 88 ? -1.511 -3.851 10.409 1.00 96.00 88 GLN A C 1
ATOM 672 O O . GLN A 1 88 ? -1.190 -2.819 10.994 1.00 96.00 88 GLN A O 1
ATOM 677 N N . CYS A 1 89 ? -2.762 -4.143 10.065 1.00 93.50 89 CYS A N 1
ATOM 678 C CA . CYS A 1 89 ? -3.881 -3.226 10.241 1.00 93.50 89 CYS A CA 1
ATOM 679 C C . CYS A 1 89 ? -4.355 -3.127 11.690 1.00 93.50 89 CYS A C 1
ATOM 681 O O . CYS A 1 89 ? -4.404 -4.128 12.411 1.00 93.50 89 CYS A O 1
ATOM 683 N N . ASP A 1 90 ? -4.756 -1.920 12.084 1.00 91.81 90 ASP A N 1
ATOM 684 C CA . ASP A 1 90 ? -5.377 -1.667 13.379 1.00 91.81 90 ASP A CA 1
ATOM 685 C C . ASP A 1 90 ? -6.792 -2.267 13.430 1.00 91.81 90 ASP A C 1
ATOM 687 O O . ASP A 1 90 ? -7.439 -2.499 12.402 1.00 91.81 90 ASP A O 1
ATOM 691 N N . SER A 1 91 ? -7.304 -2.503 14.642 1.00 90.38 91 SER A N 1
ATOM 692 C CA . SER A 1 91 ? -8.635 -3.089 14.845 1.00 90.38 91 SER A CA 1
ATOM 693 C C . SER A 1 91 ? -9.729 -2.297 14.113 1.00 90.38 91 SER A C 1
ATOM 695 O O . SER A 1 91 ? -9.868 -1.091 14.305 1.00 90.38 91 SER A O 1
ATOM 697 N N . GLY A 1 92 ? -10.523 -2.982 13.282 1.00 86.00 92 GLY A N 1
ATOM 698 C CA . GLY A 1 92 ? -11.591 -2.370 12.479 1.00 86.00 92 GLY A CA 1
ATOM 699 C C . GLY A 1 92 ? -11.154 -1.839 11.106 1.00 86.00 92 GLY A C 1
ATOM 700 O O . GLY A 1 92 ? -11.987 -1.305 10.368 1.00 86.00 92 GLY A O 1
ATOM 701 N N . SER A 1 93 ? -9.883 -2.013 10.742 1.00 87.00 93 SER A N 1
ATOM 702 C CA . SER A 1 93 ? -9.350 -1.730 9.409 1.00 87.00 93 SER A CA 1
ATOM 703 C C . SER A 1 93 ? -8.816 -2.998 8.739 1.00 87.00 93 SER A C 1
ATOM 705 O O . SER A 1 93 ? -8.506 -3.990 9.400 1.00 87.00 93 SER A O 1
ATOM 707 N N . TYR A 1 94 ? -8.743 -2.979 7.409 1.00 89.81 94 TYR A N 1
ATOM 708 C CA . TYR A 1 94 ? -8.318 -4.122 6.603 1.00 89.81 94 TYR A CA 1
ATOM 709 C C . TYR A 1 94 ? -7.430 -3.643 5.464 1.00 89.81 94 TYR A C 1
ATOM 711 O O . TYR A 1 94 ? -7.608 -2.530 4.962 1.00 89.81 94 TYR A O 1
ATOM 719 N N . ASN A 1 95 ? -6.491 -4.480 5.025 1.00 89.25 95 ASN A N 1
ATOM 720 C CA . ASN A 1 95 ? -5.681 -4.139 3.866 1.00 89.25 95 ASN A CA 1
ATOM 721 C C . ASN A 1 95 ? -6.573 -3.967 2.635 1.00 89.25 95 ASN A C 1
ATOM 723 O O . ASN A 1 95 ? -7.515 -4.741 2.420 1.00 89.25 95 ASN A O 1
ATOM 727 N N . LEU A 1 96 ? -6.243 -2.989 1.796 1.00 82.25 96 LEU A N 1
ATOM 728 C CA . LEU A 1 96 ? -6.889 -2.824 0.501 1.00 82.25 96 LEU A CA 1
ATOM 729 C C . LEU A 1 96 ? -6.820 -4.145 -0.286 1.00 82.25 96 LEU A C 1
ATOM 731 O O . LEU A 1 96 ? -5.769 -4.779 -0.364 1.00 82.25 96 LEU A O 1
ATOM 735 N N . LEU A 1 97 ? -7.956 -4.578 -0.840 1.00 80.44 97 LEU A N 1
ATOM 736 C CA . LEU A 1 97 ? -8.113 -5.862 -1.549 1.00 80.44 97 LEU A CA 1
ATOM 737 C C . LEU A 1 97 ? -7.729 -7.109 -0.731 1.00 80.44 97 LEU A C 1
ATOM 739 O O . LEU A 1 97 ? -7.507 -8.169 -1.310 1.00 80.44 97 LEU A O 1
ATOM 743 N N . SER A 1 98 ? -7.633 -6.997 0.598 1.00 85.62 98 SER A N 1
ATOM 744 C CA . SER A 1 98 ? -7.129 -8.062 1.478 1.00 85.62 98 SER A CA 1
ATOM 745 C C . SER A 1 98 ? -5.701 -8.520 1.138 1.00 85.62 98 SER A C 1
ATOM 747 O O . SER A 1 98 ? -5.323 -9.653 1.435 1.00 85.62 98 SER A O 1
ATOM 749 N N . ILE A 1 99 ? -4.893 -7.643 0.531 1.00 87.38 99 ILE A N 1
ATOM 750 C CA . ILE A 1 99 ? -3.496 -7.914 0.177 1.00 87.38 99 ILE A CA 1
ATOM 751 C C . ILE A 1 99 ? -2.581 -7.324 1.260 1.00 87.38 99 ILE A C 1
ATOM 753 O O . ILE A 1 99 ? -2.567 -6.110 1.439 1.00 87.38 99 ILE A O 1
ATOM 757 N N . PRO A 1 100 ? -1.755 -8.122 1.957 1.00 91.94 100 PRO A N 1
ATOM 758 C CA . PRO A 1 100 ? -1.072 -7.688 3.181 1.00 91.94 100 PRO A CA 1
ATOM 759 C C . PRO A 1 100 ? 0.040 -6.649 2.961 1.00 91.94 100 PRO A C 1
ATOM 761 O O . PRO A 1 100 ? 0.517 -6.053 3.920 1.00 91.94 100 PRO A O 1
ATOM 764 N N . VAL A 1 101 ? 0.465 -6.421 1.715 1.00 91.00 101 VAL A N 1
ATOM 765 C CA . VAL A 1 101 ? 1.420 -5.355 1.358 1.00 91.00 101 VAL A CA 1
ATOM 766 C C . VAL A 1 101 ? 0.729 -4.023 1.048 1.00 91.00 101 VAL A C 1
ATOM 768 O O . VAL A 1 101 ? 1.398 -3.022 0.819 1.00 91.00 101 VAL A O 1
ATOM 771 N N . PHE A 1 102 ? -0.606 -3.996 0.998 1.00 88.56 102 PHE A N 1
ATOM 772 C CA . PHE A 1 102 ? -1.362 -2.786 0.698 1.00 88.56 102 PHE A CA 1
ATOM 773 C C . PHE A 1 102 ? -1.799 -2.047 1.967 1.00 88.56 102 PHE A C 1
ATOM 775 O O . PHE A 1 102 ? -1.982 -2.678 3.014 1.00 88.56 102 PHE A O 1
ATOM 782 N N . PRO A 1 103 ? -2.003 -0.718 1.885 1.00 87.50 103 PRO A N 1
ATOM 783 C CA . PRO A 1 103 ? -2.398 0.089 3.032 1.00 87.50 103 PRO A CA 1
ATOM 784 C C . PRO A 1 103 ? -3.730 -0.357 3.645 1.00 87.50 103 PRO A C 1
ATOM 786 O O . PRO A 1 103 ? -4.605 -0.901 2.964 1.00 87.50 103 PRO A O 1
ATOM 789 N N . CYS A 1 104 ? -3.879 -0.088 4.936 1.00 88.31 104 CYS A N 1
ATOM 790 C CA . CYS A 1 104 ? -5.049 -0.414 5.733 1.00 88.31 104 CYS A CA 1
ATOM 791 C C . CYS A 1 104 ? -6.105 0.692 5.668 1.00 88.31 104 CYS A C 1
ATOM 793 O O . CYS A 1 104 ? -5.808 1.886 5.788 1.00 88.31 104 CYS A O 1
ATOM 795 N N . TYR A 1 105 ? -7.354 0.263 5.510 1.00 81.94 105 TYR A N 1
ATOM 796 C CA . TYR A 1 105 ? -8.526 1.108 5.363 1.00 81.94 105 TYR A CA 1
ATOM 797 C C . TYR A 1 105 ? -9.701 0.528 6.164 1.00 81.94 105 TYR A C 1
ATOM 799 O O . TYR A 1 105 ? -10.008 -0.660 6.075 1.00 81.94 105 TYR A O 1
ATOM 807 N N . SER A 1 106 ? -10.385 1.361 6.941 1.00 81.00 106 SER A N 1
ATOM 808 C CA . SER A 1 106 ? -11.650 1.018 7.593 1.00 81.00 106 SER A CA 1
ATOM 809 C C . SER A 1 106 ? -12.801 0.847 6.589 1.00 81.00 106 SER A C 1
ATOM 811 O O . SER A 1 106 ? -12.794 1.417 5.494 1.00 81.00 106 SER A O 1
ATOM 813 N N . ASN A 1 107 ? -13.820 0.064 6.971 1.00 66.75 107 ASN A N 1
ATOM 814 C CA . ASN A 1 107 ? -14.964 -0.338 6.127 1.00 66.75 107 ASN A CA 1
ATOM 815 C C . ASN A 1 107 ? -15.751 0.818 5.486 1.00 66.75 107 ASN A C 1
ATOM 817 O O . ASN A 1 107 ? -16.519 0.597 4.557 1.00 66.75 107 ASN A O 1
ATOM 821 N N . CYS A 1 108 ? -15.558 2.055 5.937 1.00 60.88 108 CYS A N 1
ATOM 822 C CA . CYS A 1 108 ? -16.179 3.210 5.303 1.00 60.88 108 CYS A CA 1
ATOM 823 C C . CYS A 1 108 ? -15.578 3.549 3.916 1.00 60.88 108 CYS A C 1
ATOM 825 O O . CYS A 1 108 ? -16.159 4.319 3.156 1.00 60.88 108 CYS A O 1
ATOM 827 N N . LYS A 1 109 ? -14.425 2.965 3.555 1.00 55.50 109 LYS A N 1
ATOM 828 C CA . LYS A 1 109 ? -13.594 3.416 2.423 1.00 55.50 109 LYS A CA 1
ATOM 829 C C . LYS A 1 109 ? -13.744 2.599 1.137 1.00 55.50 109 LYS A C 1
ATOM 831 O O . LYS A 1 109 ? -13.324 3.066 0.081 1.00 55.50 109 LYS A O 1
ATOM 836 N N . THR A 1 110 ? -14.349 1.412 1.189 1.00 48.72 110 THR A N 1
ATOM 837 C CA . THR A 1 110 ? -14.554 0.558 0.006 1.00 48.72 110 THR A CA 1
ATOM 838 C C . THR A 1 110 ? -16.005 0.091 -0.062 1.00 48.72 110 THR A C 1
ATOM 840 O O . THR A 1 110 ? -16.450 -0.726 0.737 1.00 48.72 110 THR A O 1
ATOM 843 N N . SER A 1 111 ? -16.771 0.623 -1.018 1.00 44.66 111 SER A N 1
ATOM 844 C CA . SER A 1 111 ? -18.034 -0.012 -1.404 1.00 44.66 111 SER A CA 1
ATOM 845 C C . SER A 1 111 ? -17.699 -1.120 -2.397 1.00 44.66 111 SER A C 1
ATOM 847 O O . SER A 1 111 ? -17.069 -0.885 -3.428 1.00 44.66 111 SER A O 1
ATOM 849 N N . LYS A 1 112 ? -18.048 -2.353 -2.032 1.00 43.34 112 LYS A N 1
ATOM 850 C CA . LYS A 1 112 ? -18.009 -3.500 -2.936 1.00 43.34 112 LYS A CA 1
ATOM 851 C C . LYS A 1 112 ? -19.145 -3.302 -3.949 1.00 43.34 112 LYS A C 1
ATOM 853 O O . LYS A 1 112 ? -20.275 -3.079 -3.518 1.00 43.34 112 LYS A O 1
ATOM 858 N N . LEU A 1 113 ? -18.833 -3.318 -5.247 1.00 39.97 113 LEU A N 1
ATOM 859 C CA . LEU A 1 113 ? -19.840 -3.564 -6.287 1.00 39.97 113 LEU A CA 1
ATOM 860 C C . LEU A 1 113 ? -20.365 -4.996 -6.140 1.00 39.97 113 LEU A C 1
ATOM 862 O O . LEU A 1 113 ? -19.529 -5.890 -5.858 1.00 39.97 113 LEU A O 1
#

Foldseek 3Di:
DQLCPPPDHFDDDDPQFAFDDDPDDPNPRNGDGDHGNWAFDCVPPDPDDPDPDQDPPPPDLVPQDCQSVDDQAQFHWAGPDNNDIFTHHDPQWAADVNDRRHHIDHPVTTDDD

Secondary structure (DSSP, 8-state):
--GGGSSS---PPPTTEEPPP-TT-TT-TTS---EESPPB--TTSPPPPPPPP-PPP---GGG--GGGS---BSEEEEE-SSS-EEEEEPTTEEEGGG-TTSPEEETTSB---

Mean predicted aligned error: 11.22 Å

pLDDT: mean 74.7, std 14.09, range [39.97, 96.0]

Radius of gyration: 16.55 Å; Cα contacts (8 Å, |Δi|>4): 165; chains: 1; bounding box: 44×25×43 Å

Sequence (113 aa):
MDSGSLFGFSCECDNGWKRTPFDNETNFEFLPCIIPNCSLNYSCMPAAPPAPAMAPMPLNPSNFDPCYWIYCGEGTCTKNSTYSHTCQCDSGSYNLLSIPVFPCYSNCKTSKL

Organism: NCBI:txid479676